Protein AF-A0A3D0Z813-F1 (afdb_monomer_lite)

Secondary structure (DSSP, 8-state):
-EEEEEEETTEEEEEETT-EEES---GGGG-SS-TT--GGGEEEEEETTEEEEEEGGGEEEGGG-

Radius of gyration: 12.13 Å; chains: 1; bounding box: 30×19×35 Å

Structure (mmCIF, N/CA/C/O backbone):
data_AF-A0A3D0Z813-F1
#
_entry.id   AF-A0A3D0Z813-F1
#
loop_
_atom_site.group_PDB
_atom_site.id
_atom_site.type_symbol
_atom_site.label_atom_id
_atom_site.label_alt_id
_atom_site.label_comp_id
_atom_site.label_asym_id
_atom_site.label_entity_id
_atom_site.label_seq_id
_atom_site.pdbx_PDB_ins_code
_atom_site.Cartn_x
_atom_site.Cartn_y
_atom_site.Cartn_z
_atom_site.occupancy
_atom_site.B_iso_or_equiv
_atom_site.auth_seq_id
_atom_site.auth_comp_id
_atom_site.auth_asym_id
_atom_site.auth_atom_id
_atom_site.pdbx_PDB_model_num
ATOM 1 N N . MET A 1 1 ? -6.610 2.270 16.332 1.00 68.06 1 MET A N 1
ATOM 2 C CA . MET A 1 1 ? -7.482 3.111 15.483 1.00 68.06 1 MET A CA 1
ATOM 3 C C . MET A 1 1 ? -7.216 2.737 14.032 1.00 68.06 1 MET A C 1
ATOM 5 O O . MET A 1 1 ? -6.045 2.617 13.694 1.00 68.06 1 MET A O 1
ATOM 9 N N . VAL A 1 2 ? -8.262 2.484 13.236 1.00 74.75 2 VAL A N 1
ATOM 10 C CA . VAL A 1 2 ? -8.139 2.230 11.787 1.00 74.75 2 VAL A CA 1
ATOM 11 C C . VAL A 1 2 ? -7.953 3.566 11.076 1.00 74.75 2 VAL A C 1
ATOM 13 O O . VAL A 1 2 ? -8.711 4.498 11.366 1.00 74.75 2 VAL A O 1
ATOM 16 N N . THR A 1 3 ? -6.952 3.652 10.207 1.00 79.69 3 THR A N 1
ATOM 17 C CA . THR A 1 3 ? -6.554 4.859 9.468 1.00 79.69 3 THR A CA 1
ATOM 18 C C . THR A 1 3 ? -6.983 4.794 8.003 1.00 79.69 3 THR A C 1
ATOM 20 O O . THR A 1 3 ? -7.436 5.796 7.464 1.00 79.69 3 THR A O 1
ATOM 23 N N . ALA A 1 4 ? -6.926 3.618 7.379 1.00 86.38 4 ALA A N 1
ATOM 24 C CA . ALA A 1 4 ? -7.336 3.394 5.995 1.00 86.38 4 ALA A CA 1
ATOM 25 C C . ALA A 1 4 ? -7.669 1.912 5.757 1.00 86.38 4 ALA A C 1
ATOM 27 O O . ALA A 1 4 ? -7.442 1.066 6.622 1.00 86.38 4 ALA A O 1
ATOM 28 N N . PHE A 1 5 ? -8.188 1.602 4.575 1.00 88.69 5 PHE A N 1
ATOM 29 C CA . PHE A 1 5 ? -8.349 0.249 4.058 1.00 88.69 5 PHE A CA 1
ATOM 30 C C . PHE A 1 5 ? -7.481 0.079 2.815 1.00 88.69 5 PHE A C 1
ATOM 32 O O . PHE A 1 5 ? -7.426 0.975 1.975 1.00 88.69 5 PHE A O 1
ATOM 39 N N . ALA A 1 6 ? -6.831 -1.071 2.677 1.00 90.38 6 ALA A N 1
ATOM 40 C CA . ALA A 1 6 ? -6.056 -1.421 1.493 1.00 90.38 6 ALA A CA 1
ATOM 41 C C . ALA A 1 6 ? -6.534 -2.756 0.923 1.00 90.38 6 ALA A C 1
ATOM 43 O O . ALA A 1 6 ? -6.728 -3.716 1.668 1.00 90.38 6 ALA A O 1
ATOM 44 N N . ASN A 1 7 ? -6.709 -2.829 -0.394 1.00 91.06 7 ASN A N 1
ATOM 45 C CA . ASN A 1 7 ? -6.973 -4.083 -1.081 1.00 91.06 7 ASN A CA 1
ATOM 46 C C . ASN A 1 7 ? -5.644 -4.808 -1.337 1.00 91.06 7 ASN A C 1
ATOM 48 O O . ASN A 1 7 ? -4.909 -4.490 -2.274 1.00 91.06 7 ASN A O 1
ATOM 52 N N . ILE A 1 8 ? -5.330 -5.764 -0.467 1.00 87.69 8 ILE A N 1
ATOM 53 C CA . ILE A 1 8 ? -4.123 -6.585 -0.523 1.00 87.69 8 ILE A CA 1
ATOM 54 C C . ILE A 1 8 ? -4.521 -7.953 -1.065 1.00 87.69 8 ILE A C 1
ATOM 56 O O . ILE A 1 8 ? -5.301 -8.669 -0.441 1.00 87.69 8 ILE A O 1
ATOM 60 N N . LEU A 1 9 ? -3.985 -8.321 -2.232 1.00 85.88 9 LEU A N 1
ATOM 61 C CA . LEU A 1 9 ? -4.212 -9.630 -2.864 1.00 85.88 9 LEU A CA 1
ATOM 62 C C . LEU A 1 9 ? -5.705 -9.986 -3.047 1.00 85.88 9 LEU A C 1
ATOM 64 O O . LEU A 1 9 ? -6.079 -11.152 -2.974 1.00 85.88 9 LEU A O 1
ATOM 68 N N . GLY A 1 10 ? -6.566 -8.988 -3.277 1.00 87.12 10 GLY A N 1
ATOM 69 C CA . GLY A 1 10 ? -8.011 -9.181 -3.441 1.00 87.12 10 GLY A CA 1
ATOM 70 C C . GLY A 1 10 ? -8.823 -9.076 -2.146 1.00 87.12 10 GLY A C 1
ATOM 71 O O . GLY A 1 10 ? -10.050 -9.164 -2.200 1.00 87.12 10 GLY A O 1
ATOM 72 N N . HIS A 1 11 ? -8.180 -8.849 -0.999 1.00 89.12 11 HIS A N 1
ATOM 73 C CA . HIS A 1 11 ? -8.830 -8.744 0.306 1.00 89.12 11 HIS A CA 1
ATOM 74 C C . HIS A 1 11 ? -8.713 -7.331 0.881 1.00 89.12 11 HIS A C 1
ATOM 76 O O . HIS A 1 11 ? -7.634 -6.740 0.892 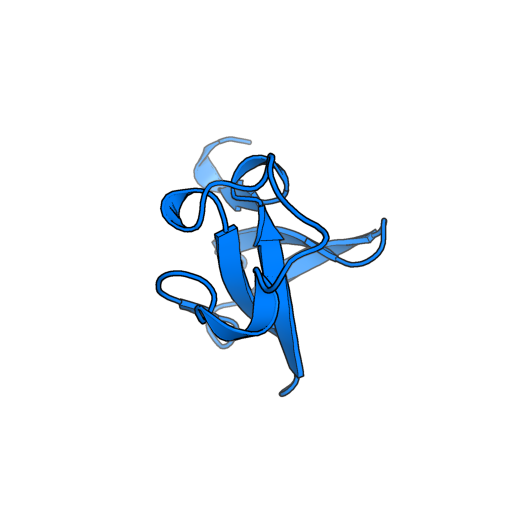1.00 89.12 11 HIS A O 1
ATOM 82 N N . TRP A 1 12 ? -9.825 -6.789 1.386 1.00 90.06 12 TRP A N 1
ATOM 83 C CA . TRP A 1 12 ? -9.824 -5.511 2.098 1.00 90.06 12 T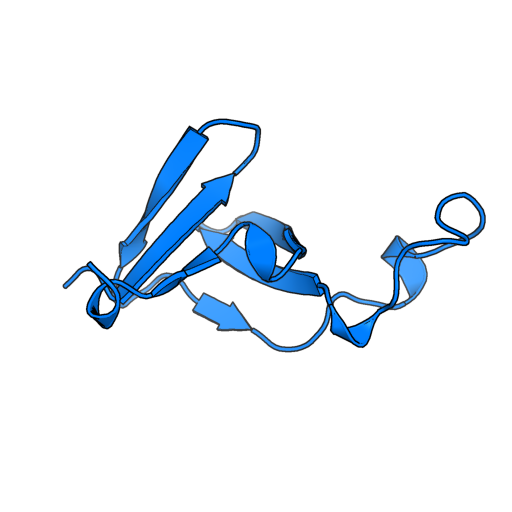RP A CA 1
ATOM 84 C C . TRP A 1 12 ? -9.263 -5.686 3.507 1.00 90.06 12 TRP A C 1
ATOM 86 O O . TRP A 1 12 ? -9.865 -6.352 4.349 1.00 90.06 12 TRP A O 1
ATOM 96 N N . THR A 1 13 ? -8.121 -5.054 3.751 1.00 89.69 13 THR A N 1
ATOM 97 C CA . THR A 1 13 ? -7.389 -5.099 5.014 1.00 89.69 13 THR A CA 1
ATOM 98 C C . THR A 1 13 ? -7.453 -3.740 5.697 1.00 89.69 13 THR A C 1
ATOM 100 O O . THR A 1 13 ? -7.145 -2.714 5.089 1.00 89.69 13 THR A O 1
ATOM 103 N N . GLU A 1 14 ? -7.840 -3.731 6.971 1.00 89.94 14 GLU A N 1
ATOM 104 C CA . GLU A 1 14 ? -7.774 -2.542 7.822 1.00 89.94 14 GLU A CA 1
ATOM 105 C C . GLU A 1 14 ? -6.325 -2.194 8.158 1.00 89.94 14 GLU A C 1
ATOM 107 O O . GLU A 1 14 ? -5.619 -3.000 8.763 1.00 89.94 14 GLU A O 1
ATOM 112 N N . LEU A 1 15 ? -5.919 -0.967 7.847 1.00 86.94 15 LEU A N 1
ATOM 113 C CA . LEU A 1 15 ? -4.642 -0.408 8.271 1.00 86.94 15 LEU A CA 1
ATOM 114 C C . LEU A 1 15 ? -4.816 0.275 9.626 1.00 86.94 15 LEU A C 1
ATOM 116 O O . LEU A 1 15 ? -5.697 1.122 9.811 1.00 86.94 15 LEU A O 1
ATOM 120 N N . LYS A 1 16 ? -4.001 -0.120 10.602 1.00 84.62 16 LYS A N 1
ATOM 121 C CA . LYS A 1 16 ? -4.032 0.396 11.976 1.00 84.62 16 LYS A CA 1
ATOM 122 C C . LYS A 1 16 ? -2.843 1.322 12.215 1.00 84.62 16 LYS A C 1
ATOM 124 O O . LYS A 1 16 ? -1.944 1.428 11.403 1.00 84.62 16 LYS A O 1
ATOM 129 N N . SER A 1 17 ? -2.815 1.980 13.372 1.00 71.12 17 SER A N 1
ATOM 130 C CA . SER A 1 17 ? -1.785 2.974 13.737 1.00 71.12 17 SER A CA 1
ATOM 131 C C . SER A 1 17 ? -0.319 2.491 13.700 1.00 71.12 17 SER A C 1
ATOM 133 O O . SER A 1 17 ? 0.563 3.325 13.873 1.00 71.12 17 SER A O 1
ATOM 135 N N . GLY A 1 18 ? -0.060 1.187 13.549 1.00 73.38 18 GLY A N 1
ATOM 136 C CA . GLY A 1 18 ? 1.283 0.618 13.365 1.00 73.38 18 GLY A CA 1
ATOM 137 C C . GLY A 1 18 ? 1.568 0.130 11.940 1.00 73.38 18 GLY A C 1
ATOM 138 O O . GLY A 1 18 ? 2.705 -0.220 11.648 1.00 73.38 18 GLY A O 1
ATOM 13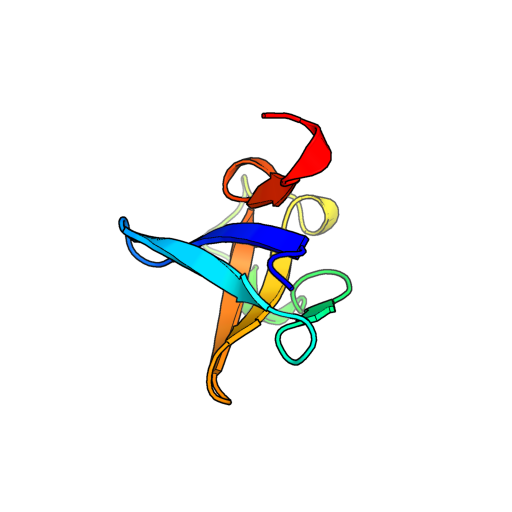9 N N . ASP A 1 19 ? 0.556 0.116 11.072 1.00 82.12 19 ASP A N 1
ATOM 140 C CA . ASP A 1 19 ? 0.704 -0.136 9.643 1.00 82.12 19 ASP A CA 1
ATOM 141 C C . ASP A 1 19 ? 0.973 1.201 8.943 1.00 82.12 19 ASP A C 1
ATOM 143 O O . ASP A 1 19 ? 0.407 2.237 9.314 1.00 82.12 19 ASP A O 1
ATOM 147 N N . ALA A 1 20 ? 1.839 1.193 7.933 1.00 79.31 20 ALA A N 1
ATOM 148 C CA . ALA A 1 20 ? 2.293 2.413 7.273 1.00 79.31 20 ALA A CA 1
ATOM 149 C C . ALA A 1 20 ? 2.028 2.364 5.769 1.00 79.31 20 ALA A C 1
ATOM 151 O O . ALA A 1 20 ? 2.260 1.346 5.118 1.00 79.31 20 ALA A O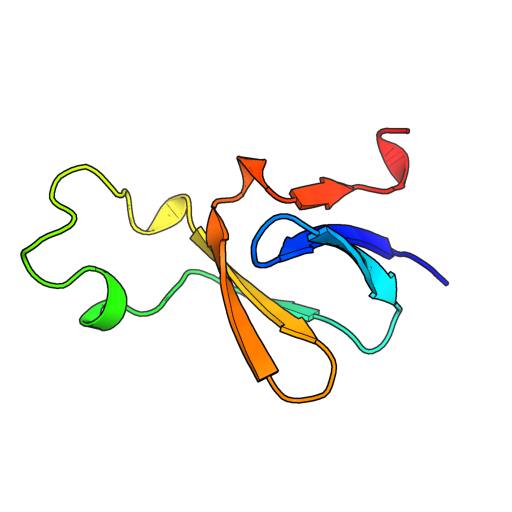 1
ATOM 152 N N . ILE A 1 21 ? 1.558 3.483 5.216 1.00 82.06 21 ILE A N 1
ATOM 153 C CA . ILE A 1 21 ? 1.571 3.731 3.774 1.00 82.06 21 ILE A CA 1
ATOM 154 C C . ILE A 1 21 ? 2.732 4.687 3.516 1.00 82.06 21 ILE A C 1
ATOM 156 O O . ILE A 1 21 ? 2.683 5.845 3.929 1.00 82.06 21 ILE A O 1
ATOM 160 N N . GLU A 1 22 ? 3.780 4.207 2.857 1.00 81.12 22 GLU A N 1
ATOM 161 C CA . GLU A 1 22 ? 5.034 4.931 2.697 1.00 81.12 22 GLU A CA 1
ATOM 162 C C . GLU A 1 22 ? 5.403 5.148 1.234 1.00 81.12 22 GLU A C 1
ATOM 164 O O . GLU A 1 22 ? 5.527 4.207 0.446 1.00 81.12 22 GLU A O 1
ATOM 169 N N . GLY A 1 23 ? 5.685 6.412 0.914 1.00 77.50 23 GLY A N 1
ATOM 170 C CA . GLY A 1 23 ? 6.444 6.812 -0.264 1.00 77.50 23 GLY A CA 1
ATOM 171 C C . GLY A 1 23 ? 5.928 6.255 -1.588 1.00 77.50 23 GLY A C 1
ATOM 172 O O . GLY A 1 23 ? 4.756 5.935 -1.756 1.00 77.50 23 GLY A O 1
ATOM 173 N N . THR A 1 24 ? 6.832 6.197 -2.559 1.00 79.38 24 THR A N 1
ATOM 174 C CA . THR A 1 24 ? 6.569 5.622 -3.880 1.00 79.38 24 THR A CA 1
ATOM 175 C C . THR A 1 24 ? 7.229 4.247 -3.959 1.00 79.38 24 THR A C 1
ATOM 177 O O . THR A 1 24 ? 8.282 4.045 -3.348 1.00 79.38 24 THR A O 1
ATOM 180 N N . ALA A 1 25 ? 6.640 3.303 -4.693 1.00 77.81 25 ALA A N 1
ATOM 181 C CA . ALA A 1 25 ? 7.259 1.996 -4.921 1.00 77.81 25 ALA A CA 1
ATOM 182 C C . ALA A 1 25 ? 8.651 2.124 -5.604 1.00 77.81 25 ALA A C 1
ATOM 184 O O . ALA A 1 25 ? 8.877 3.076 -6.366 1.00 77.81 25 ALA A O 1
ATOM 185 N N . PRO A 1 26 ? 9.600 1.207 -5.317 1.00 73.31 26 PRO A N 1
ATOM 186 C CA . PRO A 1 26 ? 10.970 1.264 -5.835 1.00 73.31 26 PRO A CA 1
ATOM 187 C C . PRO A 1 26 ? 11.036 1.032 -7.351 1.00 73.31 26 PRO A C 1
ATOM 189 O O . PRO A 1 26 ? 10.217 0.299 -7.902 1.00 73.31 26 PRO A O 1
ATOM 192 N N . ASP A 1 27 ? 12.033 1.629 -8.017 1.00 70.69 27 ASP A N 1
ATOM 193 C CA . ASP A 1 27 ? 12.195 1.574 -9.483 1.00 70.69 27 ASP A CA 1
ATOM 194 C C . ASP A 1 27 ? 12.351 0.144 -10.019 1.00 70.69 27 ASP A C 1
ATOM 196 O O . ASP A 1 27 ? 11.776 -0.192 -11.054 1.00 70.69 27 ASP A O 1
ATOM 200 N N . ASP A 1 28 ? 13.040 -0.725 -9.277 1.00 71.44 28 ASP A N 1
ATOM 201 C CA . ASP A 1 28 ? 13.298 -2.114 -9.679 1.00 71.44 28 ASP A CA 1
ATOM 202 C C . ASP A 1 28 ? 12.009 -2.945 -9.825 1.00 71.44 28 ASP A C 1
ATOM 204 O O . ASP A 1 28 ? 11.953 -3.885 -10.623 1.00 71.44 28 ASP A O 1
ATOM 208 N N . TRP A 1 29 ? 10.935 -2.567 -9.117 1.00 71.44 29 TRP A N 1
ATOM 209 C CA . TRP A 1 29 ? 9.618 -3.209 -9.221 1.00 71.44 29 TRP A CA 1
ATOM 210 C C . TRP A 1 29 ? 8.872 -2.867 -10.520 1.00 71.44 29 TRP A C 1
ATOM 212 O O . TRP A 1 29 ? 7.969 -3.598 -10.935 1.00 71.44 29 TRP A O 1
ATOM 222 N N . PHE A 1 30 ? 9.242 -1.763 -11.172 1.00 70.75 30 PHE A N 1
ATOM 223 C CA . PHE A 1 30 ? 8.668 -1.325 -12.446 1.00 70.75 30 PHE A CA 1
ATOM 224 C C . PHE A 1 30 ? 9.434 -1.854 -13.662 1.00 70.75 30 PHE A C 1
ATOM 226 O O . PHE A 1 30 ? 9.091 -1.496 -14.789 1.00 70.75 30 PHE A O 1
ATOM 233 N N . SER A 1 31 ? 10.456 -2.693 -13.465 1.00 61.88 31 SER A N 1
ATOM 234 C CA . SER A 1 31 ? 11.310 -3.145 -14.561 1.00 61.88 31 SER A CA 1
ATOM 235 C C . SER A 1 31 ? 10.533 -3.893 -15.662 1.00 61.88 31 SER A C 1
ATOM 237 O O . SER A 1 31 ? 9.811 -4.862 -15.428 1.00 61.88 31 SER A O 1
ATOM 239 N N . SER A 1 32 ? 10.709 -3.371 -16.880 1.00 56.59 32 SER A N 1
ATOM 240 C CA . SER A 1 32 ? 10.477 -3.914 -18.234 1.00 56.59 32 SER A CA 1
ATOM 241 C C . SER A 1 32 ? 9.097 -4.447 -18.653 1.00 56.59 32 SER A C 1
ATOM 243 O O . SER A 1 32 ? 8.728 -4.208 -19.795 1.00 56.59 32 SER A O 1
ATOM 245 N N . ASP A 1 33 ? 8.299 -5.079 -17.791 1.00 53.28 33 ASP A N 1
ATOM 246 C CA . ASP A 1 33 ? 7.004 -5.671 -18.202 1.00 53.28 33 ASP A CA 1
ATOM 247 C C . ASP A 1 33 ? 5.785 -4.808 -17.840 1.00 53.28 33 ASP A C 1
ATOM 249 O O . ASP A 1 33 ? 4.647 -5.102 -18.215 1.00 53.28 33 ASP A O 1
ATOM 253 N N . LYS A 1 34 ? 6.001 -3.708 -17.111 1.00 55.50 34 LYS A N 1
ATOM 254 C CA . LYS A 1 34 ? 4.939 -2.802 -16.655 1.00 55.50 34 LYS A CA 1
ATOM 255 C C . LYS A 1 34 ? 5.003 -1.438 -17.333 1.00 55.50 34 LYS A C 1
ATOM 257 O O . LYS A 1 34 ? 4.844 -0.421 -16.667 1.00 55.50 34 LYS A O 1
ATOM 262 N N . GLU A 1 35 ? 5.144 -1.408 -18.660 1.00 53.00 35 GLU A N 1
ATOM 263 C CA . GLU A 1 35 ? 5.195 -0.176 -19.479 1.00 53.00 35 GLU A CA 1
ATOM 264 C C . GLU A 1 35 ? 4.017 0.802 -19.258 1.00 53.00 35 GLU A C 1
ATOM 266 O O . GLU A 1 35 ? 4.090 1.961 -19.656 1.00 53.00 35 GLU A O 1
ATOM 271 N N . LYS A 1 36 ? 2.932 0.373 -18.597 1.00 58.16 36 LYS A N 1
ATOM 272 C CA . LYS A 1 36 ? 1.764 1.210 -18.260 1.00 58.16 36 LYS A CA 1
ATOM 273 C C . LYS A 1 36 ? 1.679 1.648 -16.795 1.00 58.16 36 LYS A C 1
ATOM 275 O O . LYS A 1 36 ? 0.750 2.366 -16.438 1.00 58.16 36 LYS A O 1
ATOM 280 N N . ALA A 1 37 ? 2.578 1.194 -15.928 1.00 64.81 37 ALA A N 1
ATOM 281 C CA . ALA A 1 37 ? 2.523 1.512 -14.508 1.00 64.81 37 ALA A CA 1
ATOM 282 C C . ALA A 1 37 ? 3.363 2.764 -14.220 1.00 64.81 37 ALA A C 1
ATOM 284 O O . ALA A 1 37 ? 4.590 2.710 -14.195 1.00 64.81 37 ALA A O 1
ATOM 285 N N . HIS A 1 38 ? 2.709 3.905 -13.986 1.00 69.69 38 HIS A N 1
ATOM 286 C CA . HIS A 1 38 ? 3.410 5.103 -13.537 1.00 69.69 38 HIS A CA 1
ATOM 287 C C . HIS A 1 38 ? 3.871 4.918 -12.095 1.00 69.69 38 HIS A C 1
ATOM 289 O O . HIS A 1 38 ? 3.062 4.698 -11.193 1.00 69.69 38 HIS A O 1
ATOM 295 N N . LYS A 1 39 ? 5.183 5.051 -11.873 1.00 69.19 39 LYS A N 1
ATOM 296 C CA . LYS A 1 39 ? 5.819 4.906 -10.559 1.00 69.19 39 LYS A CA 1
ATOM 297 C C . LYS A 1 39 ? 5.063 5.649 -9.456 1.00 69.19 39 LYS A C 1
ATOM 299 O O . LYS A 1 39 ? 4.750 5.073 -8.420 1.00 69.19 39 LYS A O 1
ATOM 304 N N . GLY A 1 40 ? 4.710 6.907 -9.733 1.00 74.81 40 GLY A N 1
ATOM 305 C CA . GLY A 1 40 ? 4.024 7.810 -8.808 1.00 74.81 40 GLY A CA 1
ATOM 306 C C . GLY A 1 40 ? 2.635 7.355 -8.360 1.00 74.81 40 GLY A C 1
ATOM 307 O O . GLY A 1 40 ? 2.130 7.889 -7.372 1.00 74.81 40 GLY A O 1
ATOM 308 N N . ASP A 1 41 ? 2.034 6.372 -9.025 1.00 84.25 41 ASP A N 1
ATOM 309 C CA . ASP A 1 41 ? 0.706 5.873 -8.683 1.00 84.25 41 ASP A CA 1
ATOM 310 C C . ASP A 1 41 ? 0.734 4.689 -7.713 1.00 84.25 41 ASP A C 1
ATOM 312 O O . ASP A 1 41 ? -0.322 4.277 -7.238 1.00 84.25 41 ASP A O 1
ATOM 316 N N . TYR A 1 42 ? 1.914 4.166 -7.366 1.00 87.94 42 TYR A N 1
ATOM 317 C CA . TYR A 1 42 ? 2.054 3.071 -6.408 1.00 87.94 42 TYR A CA 1
ATOM 318 C C . TYR A 1 42 ? 2.787 3.508 -5.147 1.00 87.94 42 TYR A C 1
ATOM 320 O O . TYR A 1 42 ? 3.756 4.266 -5.192 1.00 87.94 42 TYR A O 1
ATOM 328 N N . VAL A 1 43 ? 2.341 2.971 -4.019 1.00 88.44 43 VAL A N 1
ATOM 329 C CA . VAL A 1 43 ? 2.879 3.241 -2.684 1.00 88.44 43 VAL A CA 1
ATOM 330 C C . VAL A 1 43 ? 3.235 1.931 -1.990 1.00 88.44 43 VAL A C 1
ATOM 332 O O . VAL A 1 43 ? 2.709 0.869 -2.338 1.00 88.44 43 VAL A O 1
ATOM 335 N N . ASN A 1 44 ? 4.126 2.000 -1.004 1.00 89.56 44 ASN A N 1
ATOM 336 C CA . ASN A 1 44 ? 4.432 0.856 -0.155 1.00 89.56 44 ASN A CA 1
ATOM 337 C C . ASN A 1 44 ? 3.410 0.793 0.978 1.00 89.56 44 ASN A C 1
ATOM 339 O O . ASN A 1 44 ? 3.153 1.799 1.629 1.00 89.56 44 ASN A O 1
ATOM 343 N N . VAL A 1 45 ? 2.837 -0.376 1.225 1.00 90.25 45 VAL A N 1
ATOM 344 C CA . VAL A 1 45 ? 1.927 -0.624 2.343 1.00 90.25 45 VAL A CA 1
ATOM 345 C C . VAL A 1 45 ? 2.551 -1.689 3.229 1.00 90.25 45 VAL A C 1
ATOM 347 O O . VAL A 1 45 ? 2.760 -2.818 2.789 1.00 90.25 45 VAL A O 1
ATOM 350 N N . ILE A 1 46 ? 2.881 -1.316 4.463 1.00 90.12 46 ILE A N 1
ATOM 351 C CA . ILE A 1 46 ? 3.526 -2.178 5.450 1.00 90.12 46 ILE A CA 1
ATOM 352 C C . ILE A 1 46 ? 2.451 -2.730 6.377 1.00 90.12 46 ILE A C 1
ATOM 354 O O . ILE A 1 46 ? 1.853 -1.968 7.133 1.00 90.12 46 ILE A O 1
ATOM 358 N N . VAL A 1 47 ? 2.217 -4.043 6.321 1.00 88.00 47 VAL A N 1
ATOM 359 C CA . VAL A 1 47 ? 1.237 -4.735 7.172 1.00 88.00 47 VAL A CA 1
ATOM 360 C C . VAL A 1 47 ? 1.859 -5.999 7.733 1.00 88.00 47 VAL A C 1
ATOM 362 O O . VAL A 1 47 ? 2.346 -6.847 6.985 1.00 88.00 47 VAL A O 1
ATOM 365 N N . GLY A 1 48 ? 1.851 -6.135 9.060 1.00 85.56 48 GLY A N 1
ATOM 366 C CA . GLY A 1 48 ? 2.347 -7.345 9.726 1.00 85.56 48 GLY A CA 1
ATOM 367 C C . GLY A 1 48 ? 3.813 -7.681 9.414 1.00 85.56 48 GLY A C 1
ATOM 368 O O . GLY A 1 48 ? 4.170 -8.854 9.387 1.00 85.56 48 GLY A O 1
ATOM 369 N N . GLY A 1 49 ? 4.647 -6.672 9.137 1.00 86.06 49 GLY A N 1
ATOM 370 C CA . GLY A 1 49 ? 6.064 -6.841 8.786 1.00 86.06 49 GLY A CA 1
ATOM 371 C C . GLY A 1 49 ? 6.345 -7.127 7.305 1.00 86.06 49 GLY A C 1
ATOM 372 O O . GLY A 1 49 ? 7.507 -7.245 6.928 1.00 86.06 49 GLY A O 1
ATOM 373 N N . TYR A 1 50 ? 5.313 -7.200 6.461 1.00 87.31 50 TYR A N 1
ATOM 374 C CA . TYR A 1 50 ? 5.447 -7.372 5.014 1.00 87.31 50 TYR A CA 1
ATOM 375 C C . TYR A 1 50 ? 5.211 -6.058 4.277 1.00 87.31 50 TYR A C 1
ATOM 377 O O . TYR A 1 50 ? 4.365 -5.264 4.687 1.00 87.31 50 TYR A O 1
ATOM 385 N N . VAL A 1 51 ? 5.924 -5.860 3.166 1.00 89.38 51 VAL A N 1
ATOM 386 C CA . VAL A 1 51 ? 5.772 -4.697 2.284 1.00 89.38 51 VAL A CA 1
ATOM 387 C C . VAL A 1 51 ? 5.007 -5.104 1.028 1.00 89.38 51 VAL A C 1
ATOM 389 O O . VAL A 1 51 ? 5.422 -6.010 0.308 1.00 89.38 51 VAL A O 1
ATOM 392 N N . TYR A 1 52 ? 3.908 -4.407 0.748 1.00 89.25 52 TYR A N 1
ATOM 393 C CA . TYR A 1 52 ? 3.098 -4.575 -0.456 1.00 89.25 52 TYR A CA 1
ATOM 394 C C . TYR A 1 52 ? 3.186 -3.324 -1.329 1.00 89.25 52 TYR A C 1
ATOM 396 O O . TYR A 1 52 ? 3.013 -2.212 -0.839 1.00 89.25 52 TYR A O 1
ATOM 404 N N . HIS A 1 53 ? 3.404 -3.492 -2.632 1.00 88.62 53 HIS A N 1
ATOM 405 C CA . HIS A 1 53 ? 3.366 -2.385 -3.590 1.00 88.62 53 HIS A CA 1
ATOM 406 C C . HIS A 1 53 ? 1.971 -2.308 -4.204 1.00 88.62 53 HIS A C 1
ATOM 408 O O . HIS A 1 53 ? 1.597 -3.151 -5.023 1.00 88.62 53 HIS A O 1
ATOM 414 N N . LEU A 1 54 ? 1.186 -1.317 -3.785 1.00 88.00 54 LEU A N 1
ATOM 415 C CA . LEU A 1 54 ? -0.206 -1.167 -4.205 1.00 88.00 54 LEU A CA 1
ATOM 416 C C . LEU A 1 54 ? -0.396 0.120 -4.988 1.00 88.00 54 LEU A C 1
ATOM 418 O O . LEU A 1 54 ? 0.167 1.158 -4.645 1.00 88.00 54 LEU A O 1
ATOM 422 N N . HIS A 1 55 ? -1.239 0.056 -6.014 1.00 88.75 55 HIS A N 1
ATOM 423 C CA . HIS A 1 55 ? -1.719 1.255 -6.682 1.00 88.75 55 HIS A CA 1
ATOM 424 C C . HIS A 1 55 ? -2.582 2.065 -5.706 1.00 88.75 55 HIS A C 1
ATOM 426 O O . HIS A 1 55 ? -3.379 1.491 -4.965 1.00 88.75 55 HIS A O 1
ATOM 432 N N . LYS A 1 56 ? -2.481 3.395 -5.726 1.00 87.56 56 LYS A N 1
ATOM 433 C CA . LYS A 1 56 ? -3.218 4.298 -4.826 1.00 87.56 56 LYS A CA 1
ATOM 434 C C . LYS A 1 56 ? -4.734 4.098 -4.882 1.00 87.56 56 LYS A C 1
ATOM 436 O O . LYS A 1 56 ? -5.400 4.279 -3.872 1.00 87.56 56 LYS A O 1
ATOM 441 N N . SER A 1 57 ? -5.282 3.668 -6.023 1.00 89.00 57 SER A N 1
ATOM 442 C CA . SER A 1 57 ? -6.719 3.356 -6.156 1.00 89.00 57 SER A CA 1
ATOM 443 C C . SER A 1 57 ? -7.178 2.141 -5.341 1.00 89.00 57 SER A C 1
ATOM 445 O O . SER A 1 57 ? -8.376 1.934 -5.185 1.00 89.00 57 SER A O 1
ATOM 447 N N . LEU A 1 58 ? -6.250 1.307 -4.870 1.00 90.38 58 LEU A N 1
ATOM 448 C CA . LEU A 1 58 ? -6.532 0.162 -4.003 1.00 90.38 58 LEU A CA 1
ATOM 449 C C . LEU A 1 58 ? -6.538 0.555 -2.523 1.00 90.38 58 LEU A C 1
ATOM 451 O O . LEU A 1 58 ? -6.669 -0.314 -1.666 1.00 90.38 58 LEU A O 1
ATOM 455 N N . ILE A 1 59 ? -6.382 1.844 -2.218 1.00 89.56 59 ILE A N 1
ATOM 456 C CA . ILE A 1 59 ? -6.354 2.380 -0.864 1.00 89.56 59 ILE A CA 1
ATOM 457 C C . ILE A 1 59 ? -7.522 3.347 -0.705 1.00 89.56 59 ILE A C 1
ATOM 459 O O . ILE A 1 59 ? -7.721 4.245 -1.521 1.00 89.56 59 ILE A O 1
ATOM 463 N N . VAL A 1 60 ? -8.285 3.170 0.369 1.00 89.56 60 VAL A N 1
ATOM 464 C CA . VAL A 1 60 ? -9.425 4.016 0.723 1.00 89.56 60 VAL A CA 1
ATOM 465 C C . VAL A 1 60 ? -9.186 4.571 2.119 1.00 89.56 60 VAL A C 1
ATOM 467 O O . VAL A 1 60 ? -9.053 3.812 3.080 1.00 89.56 60 VAL A O 1
ATOM 470 N N . ASP A 1 61 ? -9.106 5.896 2.244 1.00 81.62 61 ASP A N 1
ATOM 471 C CA . ASP A 1 61 ? -9.015 6.544 3.554 1.00 81.62 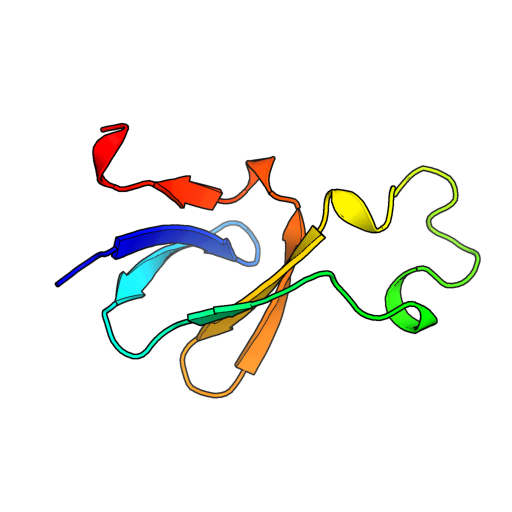61 ASP A CA 1
ATOM 472 C C . ASP A 1 61 ? -10.313 6.294 4.329 1.00 81.62 61 ASP A C 1
ATOM 474 O O . ASP A 1 61 ? -11.412 6.430 3.788 1.00 81.62 61 ASP A O 1
ATOM 478 N N . ARG A 1 62 ? -10.199 5.951 5.614 1.00 77.31 62 ARG A N 1
ATOM 479 C CA . ARG A 1 62 ? -11.368 5.730 6.466 1.00 77.31 62 ARG A CA 1
ATOM 480 C C . ARG A 1 62 ? -12.263 6.969 6.553 1.00 77.31 62 ARG A C 1
ATOM 482 O O . ARG A 1 62 ? -13.460 6.813 6.731 1.00 77.31 62 ARG A O 1
ATOM 489 N N . LYS A 1 63 ? -11.711 8.182 6.443 1.00 69.69 63 LYS A N 1
ATOM 490 C CA . LYS A 1 63 ? -12.491 9.433 6.475 1.00 69.69 63 LYS A CA 1
ATOM 491 C C . LYS A 1 63 ? -13.370 9.644 5.239 1.00 69.69 63 LYS A C 1
ATOM 493 O O . LYS A 1 63 ? -14.202 10.544 5.255 1.00 69.69 63 LYS A O 1
ATOM 498 N N . ALA A 1 64 ? -13.148 8.87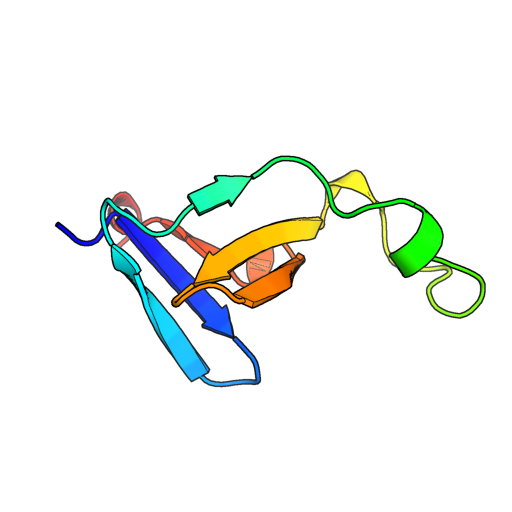7 4.173 1.00 59.50 64 ALA A N 1
ATOM 499 C CA . ALA A 1 64 ? -13.942 8.934 2.951 1.00 59.50 64 ALA A CA 1
ATOM 500 C C . ALA A 1 64 ? -15.168 7.995 2.976 1.00 59.50 64 ALA A C 1
ATOM 502 O O . ALA A 1 64 ? -15.896 7.942 1.984 1.00 59.50 64 ALA A O 1
ATOM 503 N N . LEU A 1 65 ? -15.384 7.267 4.081 1.00 55.94 65 LEU A N 1
ATOM 504 C CA . LEU A 1 65 ? -16.533 6.391 4.352 1.00 55.94 65 LEU A CA 1
ATOM 505 C C . LEU A 1 65 ? -17.390 6.979 5.479 1.00 55.94 65 LEU A C 1
ATOM 507 O O . LEU A 1 65 ? -18.630 6.867 5.374 1.00 55.94 65 LEU A O 1
#

Foldseek 3Di:
DFFKWACDPNDTDTDDPPKDWADWDDPVVCPDPNPPDDRRQWTWIADPNDTDTDGVVRMGTPVND

pLDDT: mean 79.38, std 11.12, range [53.0, 91.06]

Sequence (65 aa):
MVTAFANILGHWTELKSGDAIEGTAPDDWFSSDKEKAHKGDYVNVIVGGYVYHLHKSLIVDRKAL